Protein AF-A0A321L4D9-F1 (afdb_monomer_lite)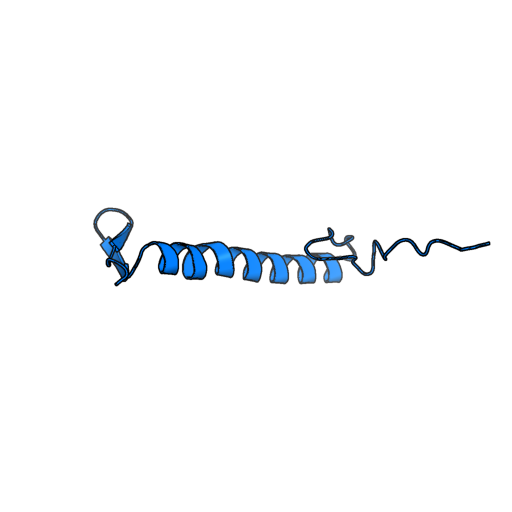

Structure (mmCIF, N/CA/C/O backbone):
data_AF-A0A321L4D9-F1
#
_entry.id   AF-A0A321L4D9-F1
#
loop_
_atom_site.group_PDB
_atom_site.id
_atom_site.type_symbol
_atom_site.label_atom_id
_atom_site.label_alt_id
_atom_site.label_comp_id
_atom_site.label_asym_id
_atom_site.label_entity_id
_atom_site.label_seq_id
_atom_site.pdbx_PDB_ins_code
_atom_site.Cartn_x
_atom_site.Cartn_y
_atom_site.Cartn_z
_atom_site.occupancy
_atom_site.B_iso_or_equiv
_atom_site.auth_seq_id
_atom_site.auth_comp_id
_atom_site.auth_asym_id
_atom_site.auth_atom_id
_atom_site.pdbx_PDB_model_num
ATOM 1 N N . MET A 1 1 ? -18.202 14.988 16.686 1.00 71.56 1 MET A N 1
ATOM 2 C CA . MET A 1 1 ? -17.097 14.168 17.233 1.00 71.56 1 MET A CA 1
ATOM 3 C C . MET A 1 1 ? -17.233 12.761 16.661 1.00 71.56 1 MET A C 1
ATOM 5 O O . MET A 1 1 ? -18.362 12.297 16.561 1.00 71.56 1 MET A O 1
ATOM 9 N N . LEU A 1 2 ? -16.149 12.121 16.212 1.00 86.44 2 LEU A N 1
ATOM 10 C CA . LEU A 1 2 ? -16.213 10.733 15.731 1.00 86.44 2 LEU A CA 1
ATOM 11 C C . LEU A 1 2 ? -16.321 9.772 16.923 1.00 86.44 2 LEU A C 1
ATOM 13 O O . LEU A 1 2 ? -15.643 9.972 17.925 1.00 86.44 2 LEU A O 1
ATOM 17 N N . ILE A 1 3 ? -17.163 8.743 16.804 1.00 91.06 3 ILE A N 1
ATOM 18 C CA . ILE A 1 3 ? -17.450 7.802 17.894 1.00 91.06 3 ILE A CA 1
ATOM 19 C C . ILE A 1 3 ? -16.404 6.675 17.882 1.00 91.06 3 ILE A C 1
ATOM 21 O O . ILE A 1 3 ? -16.203 6.066 16.822 1.00 91.06 3 ILE A O 1
ATOM 25 N N . PRO A 1 4 ? -15.732 6.390 19.014 1.00 90.25 4 PRO A N 1
ATOM 26 C CA . PRO A 1 4 ? -14.831 5.249 19.136 1.00 90.25 4 PRO A CA 1
ATOM 27 C C . PRO A 1 4 ? -15.554 3.925 18.878 1.00 90.25 4 PRO A C 1
ATOM 29 O O . PRO A 1 4 ? -16.703 3.732 19.271 1.00 90.25 4 PRO A O 1
ATOM 32 N N . TRP A 1 5 ? -14.874 3.008 18.197 1.00 94.12 5 TRP A N 1
ATOM 33 C CA . TRP A 1 5 ? -15.355 1.663 17.919 1.00 94.12 5 TRP A CA 1
ATOM 34 C C . TRP A 1 5 ? -14.253 0.658 18.248 1.00 94.12 5 TRP A C 1
ATOM 36 O O . TRP A 1 5 ? -13.093 0.863 17.887 1.00 94.12 5 TRP A O 1
ATOM 46 N N . CYS A 1 6 ? -14.615 -0.437 18.915 1.00 94.62 6 CYS A N 1
ATOM 47 C CA . CYS A 1 6 ? -13.667 -1.496 19.238 1.00 94.62 6 CYS A CA 1
ATOM 48 C C . CYS A 1 6 ? -13.457 -2.399 18.019 1.00 94.62 6 CYS A C 1
ATOM 50 O O . CYS A 1 6 ? -14.334 -3.195 17.672 1.00 94.62 6 CYS A O 1
ATOM 52 N N . TYR A 1 7 ? -12.282 -2.310 17.398 1.00 93.88 7 TYR A N 1
ATOM 53 C CA . TYR A 1 7 ? -11.821 -3.307 16.439 1.00 93.88 7 TYR A CA 1
ATOM 54 C C . TYR A 1 7 ? -11.340 -4.538 17.203 1.00 93.88 7 TYR A C 1
ATOM 56 O O . TYR A 1 7 ? -10.418 -4.438 18.015 1.00 93.88 7 TYR A O 1
ATOM 64 N N . LYS A 1 8 ? -11.971 -5.688 16.958 1.00 94.81 8 LYS A N 1
ATOM 65 C CA . LYS A 1 8 ? -11.695 -6.933 17.676 1.00 94.81 8 LYS A CA 1
ATOM 66 C C . LYS A 1 8 ? -11.302 -8.062 16.734 1.00 94.81 8 LYS A C 1
ATOM 68 O O . LYS A 1 8 ? -11.775 -8.120 15.600 1.00 94.81 8 LYS A O 1
ATOM 73 N N . TYR A 1 9 ? -10.501 -8.984 17.249 1.00 94.31 9 TYR A N 1
ATOM 74 C CA . TYR A 1 9 ? -10.271 -10.300 16.667 1.00 94.31 9 TYR A CA 1
ATOM 75 C C . TYR A 1 9 ? -10.747 -11.356 17.669 1.00 94.31 9 TYR A C 1
ATOM 77 O O . TYR A 1 9 ? -10.096 -11.610 18.682 1.00 94.31 9 TYR A O 1
ATOM 85 N N . GLY A 1 10 ? -11.941 -11.903 17.426 1.00 94.00 10 GLY A N 1
ATOM 86 C CA . GLY A 1 10 ? -12.667 -12.675 18.435 1.00 94.00 10 GLY A CA 1
ATOM 87 C C . GLY A 1 10 ? -12.958 -11.816 19.670 1.00 94.00 10 GLY A C 1
ATOM 88 O O . GLY A 1 10 ? -13.493 -10.713 19.551 1.00 94.00 10 GLY A O 1
ATOM 89 N N . GLU A 1 11 ? -12.556 -12.300 20.843 1.00 95.06 11 GLU A N 1
ATOM 90 C CA . GLU A 1 11 ? -12.717 -11.581 22.113 1.00 95.06 11 GLU A CA 1
ATOM 91 C C . GLU A 1 11 ? -11.650 -10.498 22.350 1.00 95.06 11 GLU A C 1
ATOM 93 O O . GLU A 1 11 ? -11.837 -9.603 23.176 1.00 95.06 11 GLU A O 1
ATOM 98 N N . GLN A 1 12 ? -10.532 -10.530 21.618 1.00 95.62 12 GLN A N 1
ATOM 99 C CA . GLN A 1 12 ? -9.428 -9.597 21.829 1.00 95.62 12 GLN A CA 1
ATOM 100 C C . GLN A 1 12 ? -9.703 -8.254 21.150 1.00 95.62 12 GLN A C 1
ATOM 102 O O . GLN A 1 12 ? -9.878 -8.184 19.933 1.00 95.62 12 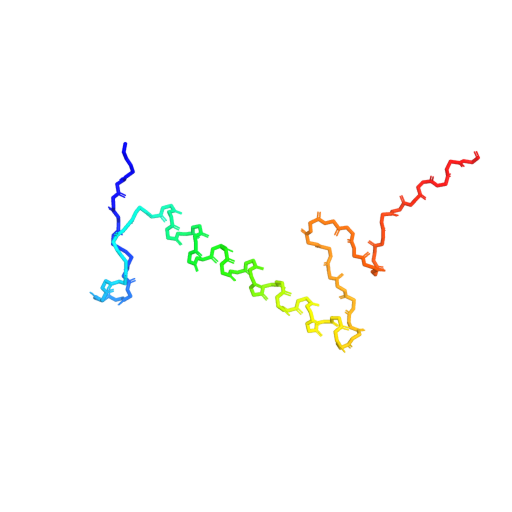GLN A O 1
ATOM 107 N N . VAL A 1 13 ? -9.667 -7.166 21.921 1.00 95.25 13 VAL A N 1
ATOM 108 C CA . VAL A 1 13 ? -9.668 -5.800 21.379 1.00 95.25 13 VAL A CA 1
ATOM 109 C C . VAL A 1 13 ? -8.270 -5.468 20.865 1.00 95.25 13 VAL A C 1
ATOM 111 O O . VAL A 1 13 ? -7.299 -5.534 21.614 1.00 95.25 13 VAL A O 1
ATOM 114 N N . ILE A 1 14 ? -8.174 -5.111 19.586 1.00 94.12 14 ILE A N 1
ATOM 115 C CA . ILE A 1 14 ? -6.926 -4.679 18.946 1.00 94.12 14 ILE A CA 1
ATOM 116 C C . ILE A 1 14 ? -6.810 -3.154 19.008 1.00 94.12 14 ILE A C 1
ATOM 118 O O . ILE A 1 14 ? -5.768 -2.636 19.398 1.00 94.12 14 ILE A O 1
ATOM 122 N N . PHE A 1 15 ? -7.882 -2.433 18.659 1.00 92.12 15 PHE A N 1
ATOM 123 C CA . PHE A 1 15 ? -7.925 -0.970 18.721 1.00 92.12 15 PHE A CA 1
ATOM 124 C C . PHE A 1 15 ? -9.262 -0.468 19.259 1.00 92.12 15 PHE A C 1
ATOM 126 O O . PHE A 1 15 ? -10.307 -1.052 18.974 1.00 92.12 15 PHE A O 1
ATOM 133 N N . GLU A 1 16 ? -9.235 0.675 19.939 1.00 94.06 16 GLU A N 1
ATOM 134 C CA . GLU A 1 16 ? -10.423 1.453 20.286 1.00 94.06 16 GLU A CA 1
ATOM 135 C C . GLU A 1 16 ? -10.282 2.866 19.717 1.00 94.06 16 GLU A C 1
ATOM 137 O O . GLU A 1 16 ? -9.582 3.726 20.245 1.00 94.06 16 GLU A O 1
ATOM 142 N N . MET A 1 17 ? -10.890 3.080 18.556 1.00 94.25 17 MET A N 1
ATOM 143 C CA . MET A 1 17 ? -10.756 4.313 17.782 1.00 94.25 17 MET A CA 1
ATOM 144 C C . MET A 1 17 ? -11.880 4.378 16.748 1.00 94.25 17 MET A C 1
ATOM 146 O O . MET A 1 17 ? -12.528 3.365 16.480 1.00 94.25 17 MET A O 1
ATOM 150 N N . PRO A 1 18 ? -12.169 5.542 16.146 1.00 96.50 18 PRO A N 1
ATOM 151 C CA . PRO A 1 18 ? -13.239 5.617 15.167 1.00 96.50 18 PRO A CA 1
ATOM 152 C C . PRO A 1 18 ? -13.040 4.631 14.017 1.00 96.50 18 PRO A C 1
ATOM 154 O O . PRO A 1 18 ? -11.972 4.582 13.401 1.00 96.50 18 PRO A O 1
ATOM 157 N N . ARG A 1 19 ? -14.098 3.884 13.686 1.00 94.50 19 ARG A N 1
ATOM 158 C CA . ARG A 1 19 ? -14.070 2.825 12.662 1.00 94.50 19 ARG A CA 1
ATOM 159 C C . ARG A 1 19 ? -13.500 3.299 11.323 1.00 94.50 19 ARG A C 1
ATOM 161 O O . ARG A 1 19 ? -12.752 2.569 10.681 1.00 94.50 19 ARG A O 1
ATOM 168 N N . LEU A 1 20 ? -13.817 4.534 10.924 1.00 95.19 20 LEU A N 1
ATOM 169 C CA . LEU A 1 20 ? -13.295 5.144 9.699 1.00 95.19 20 LEU A CA 1
ATOM 170 C C . LEU A 1 20 ? -11.762 5.199 9.686 1.00 95.19 20 LEU A C 1
ATOM 172 O O . LEU A 1 20 ? -11.150 4.938 8.652 1.00 95.19 20 LEU A O 1
ATOM 176 N N . VAL A 1 21 ? -11.146 5.522 10.825 1.00 95.06 21 VAL A N 1
ATOM 177 C CA . VAL A 1 21 ? -9.690 5.626 10.927 1.00 95.06 21 VAL A CA 1
ATOM 178 C C . VAL A 1 21 ? -9.065 4.240 10.793 1.00 95.06 21 VAL A C 1
ATOM 180 O O . VAL A 1 21 ? -8.159 4.098 9.984 1.00 95.06 21 VAL A O 1
ATOM 183 N N . VAL A 1 22 ? -9.602 3.214 11.471 1.00 94.81 22 VAL A N 1
ATOM 184 C CA . VAL A 1 22 ? -9.111 1.820 11.359 1.00 94.81 22 VAL A CA 1
ATOM 185 C C . VAL A 1 22 ? -9.158 1.336 9.911 1.00 94.81 22 VAL A C 1
ATOM 187 O O . VAL A 1 22 ? -8.171 0.840 9.374 1.00 94.81 22 VAL A O 1
ATOM 190 N N . VAL A 1 23 ? -10.295 1.520 9.233 1.00 95.12 23 VAL A N 1
ATOM 191 C CA . VAL A 1 23 ? -10.441 1.094 7.832 1.00 95.12 23 VAL A CA 1
ATOM 19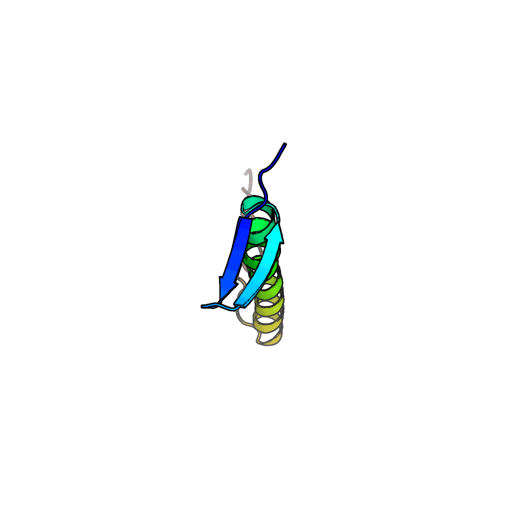2 C C . VAL A 1 23 ? -9.460 1.842 6.928 1.00 95.12 23 VAL A C 1
ATOM 194 O O . VAL A 1 23 ? -8.821 1.232 6.070 1.00 95.12 23 VAL A O 1
ATOM 197 N N . ARG A 1 24 ? -9.303 3.156 7.118 1.00 96.00 24 ARG A N 1
ATOM 198 C CA . ARG A 1 24 ? -8.382 3.956 6.307 1.00 96.00 24 ARG A CA 1
ATOM 199 C C . ARG A 1 24 ? -6.933 3.525 6.520 1.00 96.00 24 ARG A C 1
ATOM 201 O O . ARG A 1 24 ? -6.238 3.281 5.539 1.00 96.00 24 ARG A O 1
ATOM 208 N N . THR A 1 25 ? -6.469 3.464 7.763 1.00 94.00 25 THR A N 1
ATOM 209 C CA . THR A 1 25 ? -5.040 3.317 8.062 1.00 94.00 25 THR A CA 1
ATOM 210 C C . THR A 1 25 ? -4.596 1.863 8.100 1.00 94.00 25 THR A C 1
ATOM 212 O O . THR A 1 25 ? -3.556 1.537 7.535 1.00 94.00 25 THR A O 1
ATOM 215 N N . THR A 1 26 ? -5.376 0.979 8.718 1.00 92.94 26 THR A N 1
ATOM 216 C CA . THR A 1 26 ? -4.974 -0.414 8.937 1.00 92.94 26 THR A CA 1
ATOM 217 C C . THR A 1 26 ? -5.295 -1.307 7.742 1.00 92.94 26 THR A C 1
ATOM 219 O O . THR A 1 26 ? -4.559 -2.251 7.486 1.00 92.94 26 THR A O 1
ATOM 222 N N . ALA A 1 27 ? -6.364 -1.014 6.991 1.00 93.56 27 ALA A N 1
ATOM 223 C CA . ALA A 1 27 ? -6.737 -1.803 5.816 1.00 93.56 27 ALA A CA 1
ATOM 224 C C . ALA A 1 27 ? -6.301 -1.131 4.506 1.00 93.56 27 ALA A C 1
ATOM 226 O O . ALA A 1 27 ? -5.423 -1.639 3.811 1.00 93.56 27 ALA A O 1
ATOM 227 N N . LEU A 1 28 ? -6.881 0.023 4.162 1.00 97.38 28 LEU A N 1
ATOM 228 C CA . LEU A 1 28 ? -6.685 0.624 2.836 1.00 97.38 28 LEU A CA 1
ATOM 229 C C . LEU A 1 28 ? -5.244 1.087 2.606 1.00 97.38 28 LEU A C 1
ATOM 231 O O . LEU A 1 28 ? -4.646 0.730 1.593 1.00 97.38 28 LEU A O 1
ATOM 235 N N . ASN A 1 29 ? -4.664 1.844 3.541 1.00 97.56 29 ASN A N 1
ATOM 236 C CA . ASN A 1 29 ? -3.279 2.301 3.405 1.00 97.56 29 ASN A CA 1
ATOM 237 C C . ASN A 1 29 ? -2.301 1.119 3.372 1.00 97.56 29 ASN A C 1
ATOM 239 O O . ASN A 1 29 ? -1.346 1.143 2.600 1.00 97.56 29 ASN A O 1
ATOM 243 N N . HIS A 1 30 ? -2.560 0.075 4.164 1.00 96.25 30 HIS A N 1
ATOM 244 C CA . HIS A 1 30 ? -1.739 -1.132 4.187 1.00 96.25 30 HIS A CA 1
ATOM 245 C C . HIS A 1 30 ? -1.783 -1.879 2.844 1.00 96.25 30 HIS A C 1
ATOM 247 O O . HIS A 1 30 ? -0.737 -2.223 2.295 1.00 96.25 30 HIS A O 1
ATOM 253 N N . LEU A 1 31 ? -2.973 -2.037 2.250 1.00 97.75 31 LEU A N 1
ATOM 254 C CA . LEU A 1 31 ? -3.132 -2.615 0.910 1.00 97.75 31 LEU A CA 1
ATOM 255 C C . LEU A 1 31 ? -2.417 -1.787 -0.165 1.00 97.75 31 LEU A C 1
ATOM 257 O O . LEU A 1 31 ? -1.727 -2.347 -1.014 1.00 97.75 31 LEU A O 1
ATOM 261 N N . ILE A 1 32 ? -2.549 -0.458 -0.131 1.00 97.44 32 ILE A N 1
ATOM 262 C CA . ILE A 1 32 ? -1.881 0.436 -1.089 1.00 97.44 32 ILE A CA 1
ATOM 263 C C . ILE A 1 32 ? -0.355 0.331 -0.952 1.00 97.44 32 ILE A C 1
ATOM 265 O O . ILE A 1 32 ? 0.339 0.252 -1.968 1.00 97.44 32 ILE A O 1
ATOM 269 N N . HIS A 1 33 ? 0.157 0.279 0.281 1.00 97.69 33 HIS A N 1
ATOM 270 C CA . HIS A 1 33 ? 1.579 0.106 0.570 1.00 97.69 33 HIS A CA 1
ATOM 271 C C . HIS A 1 33 ? 2.122 -1.214 0.005 1.00 97.69 33 HIS A C 1
ATOM 273 O O . HIS A 1 33 ? 3.083 -1.201 -0.767 1.00 97.69 33 HIS A O 1
ATOM 279 N N . HIS A 1 34 ? 1.480 -2.344 0.314 1.00 97.88 34 HIS A N 1
ATOM 280 C CA . HIS A 1 34 ? 1.917 -3.651 -0.185 1.00 97.88 34 HIS A CA 1
ATOM 281 C C . HIS A 1 34 ? 1.739 -3.810 -1.697 1.00 97.88 34 HIS A C 1
ATOM 283 O O . HIS A 1 34 ? 2.584 -4.423 -2.347 1.00 97.88 34 HIS A O 1
ATOM 289 N N . ARG A 1 35 ? 0.714 -3.194 -2.298 1.00 96.94 35 ARG A N 1
ATOM 290 C CA . ARG A 1 35 ? 0.592 -3.131 -3.763 1.00 96.94 35 ARG A CA 1
ATOM 291 C C . ARG A 1 35 ? 1.789 -2.412 -4.397 1.00 96.94 35 ARG A C 1
ATOM 293 O O . ARG A 1 35 ? 2.268 -2.849 -5.438 1.00 96.94 35 ARG A O 1
ATOM 300 N N . GLY A 1 36 ? 2.286 -1.345 -3.767 1.00 95.38 36 GLY A N 1
ATOM 301 C CA . GLY A 1 36 ? 3.511 -0.663 -4.196 1.00 95.38 36 GLY A CA 1
ATOM 302 C C . GLY A 1 36 ? 4.764 -1.534 -4.051 1.00 95.38 36 GLY A C 1
ATOM 303 O O . GLY A 1 36 ? 5.619 -1.528 -4.927 1.00 95.38 36 GLY A O 1
ATOM 304 N N . GLN A 1 37 ? 4.867 -2.342 -2.992 1.00 97.62 37 GLN A N 1
ATOM 305 C CA . GLN A 1 37 ? 5.967 -3.310 -2.870 1.00 97.62 37 GLN A CA 1
ATOM 306 C C . GLN A 1 37 ? 5.918 -4.372 -3.979 1.00 97.62 37 GLN A C 1
ATOM 308 O O . GLN A 1 37 ? 6.944 -4.694 -4.576 1.00 97.62 37 GLN A O 1
ATOM 313 N N . LEU A 1 38 ? 4.724 -4.877 -4.305 1.00 97.25 38 LEU A N 1
ATOM 314 C CA . LEU A 1 38 ? 4.549 -5.855 -5.376 1.00 97.25 38 LEU A CA 1
ATOM 315 C C . LEU A 1 38 ? 4.932 -5.283 -6.748 1.00 97.25 38 LEU A C 1
ATOM 317 O O . LEU A 1 38 ? 5.550 -5.989 -7.542 1.00 97.25 38 LEU A O 1
ATOM 321 N N . SER A 1 39 ? 4.627 -4.010 -7.028 1.00 95.62 39 SER A N 1
ATOM 322 C CA . SER A 1 39 ? 5.014 -3.394 -8.305 1.00 95.62 39 SER A CA 1
ATOM 323 C C . SER A 1 39 ? 6.536 -3.310 -8.479 1.00 95.62 39 SER A C 1
ATOM 325 O O . SER A 1 39 ? 7.029 -3.493 -9.593 1.00 95.62 39 SER A O 1
ATOM 327 N N . VAL A 1 40 ? 7.296 -3.129 -7.391 1.00 96.00 40 VAL A N 1
ATOM 328 C CA . VAL A 1 40 ? 8.766 -3.222 -7.415 1.00 96.00 40 VAL A CA 1
ATOM 329 C C . VAL A 1 40 ? 9.219 -4.634 -7.782 1.00 96.00 40 VAL A C 1
ATOM 331 O O . VAL A 1 40 ? 10.101 -4.786 -8.624 1.00 96.00 40 VAL A O 1
ATOM 334 N N . TYR A 1 41 ? 8.602 -5.675 -7.218 1.00 97.81 41 TYR A N 1
ATOM 335 C CA . TYR A 1 41 ? 8.937 -7.055 -7.582 1.00 97.81 41 TYR A CA 1
ATOM 336 C C . TYR A 1 41 ? 8.638 -7.372 -9.045 1.00 97.81 41 TYR A C 1
ATOM 338 O O . TYR A 1 41 ? 9.484 -7.972 -9.704 1.00 97.81 41 TYR A O 1
ATOM 346 N N . LEU A 1 42 ? 7.501 -6.921 -9.584 1.00 97.19 42 LEU A N 1
ATOM 347 C CA . LEU A 1 42 ? 7.207 -7.080 -11.012 1.00 97.19 42 LEU A CA 1
ATOM 348 C C . LEU A 1 42 ? 8.284 -6.414 -11.876 1.00 97.19 42 LEU A C 1
ATOM 350 O O . LEU A 1 42 ? 8.797 -7.042 -12.801 1.00 97.19 42 LEU A O 1
ATOM 354 N N . ARG A 1 43 ? 8.710 -5.195 -11.509 1.00 95.38 43 ARG A N 1
ATOM 355 C CA . ARG A 1 43 ? 9.786 -4.486 -12.215 1.00 95.38 43 ARG A CA 1
ATOM 356 C C . ARG A 1 43 ? 11.103 -5.262 -12.181 1.00 95.38 43 ARG A C 1
ATOM 358 O O . ARG A 1 43 ? 11.762 -5.363 -13.209 1.00 95.38 43 ARG A O 1
ATOM 365 N N . LEU A 1 44 ? 11.484 -5.809 -11.026 1.00 97.12 44 LEU A N 1
ATOM 366 C CA . LEU A 1 44 ? 12.721 -6.587 -10.871 1.00 97.12 44 LEU A CA 1
ATOM 367 C C . LEU A 1 44 ? 12.696 -7.908 -11.652 1.00 97.12 44 LEU A C 1
ATOM 369 O O . LEU A 1 44 ? 13.742 -8.385 -12.082 1.00 97.12 44 LEU A O 1
ATOM 373 N N . LEU A 1 45 ? 11.510 -8.482 -11.852 1.00 97.75 45 LEU A N 1
ATOM 374 C CA . LEU A 1 45 ? 11.307 -9.705 -12.628 1.00 97.75 45 LEU A CA 1
ATOM 375 C C . LEU A 1 45 ? 11.077 -9.443 -14.127 1.00 97.75 45 LEU A C 1
ATOM 377 O O . LEU A 1 45 ? 10.803 -10.387 -14.863 1.00 97.75 45 LEU A O 1
ATOM 381 N N . ASN A 1 46 ? 11.197 -8.191 -14.589 1.00 96.00 46 ASN A N 1
ATOM 382 C CA . ASN A 1 46 ? 10.893 -7.769 -15.963 1.00 96.00 46 ASN A CA 1
ATOM 383 C C . ASN A 1 46 ? 9.467 -8.140 -16.419 1.00 96.00 46 ASN A C 1
ATOM 385 O O . ASN A 1 46 ? 9.235 -8.431 -17.592 1.00 96.00 46 ASN A O 1
ATOM 389 N N . ILE A 1 47 ? 8.508 -8.135 -15.492 1.00 96.50 47 ILE A N 1
ATOM 390 C CA . ILE A 1 47 ? 7.084 -8.319 -15.784 1.00 96.50 47 ILE A CA 1
ATOM 391 C C . ILE A 1 47 ? 6.448 -6.927 -15.938 1.00 96.50 47 ILE A C 1
ATOM 393 O O . ILE A 1 47 ? 6.667 -6.086 -15.060 1.00 96.50 47 ILE A O 1
ATOM 397 N N . PRO A 1 48 ? 5.653 -6.668 -16.998 1.00 94.50 48 PRO A N 1
ATOM 398 C CA . PRO A 1 48 ? 4.986 -5.381 -17.191 1.00 94.50 48 PRO A CA 1
ATOM 399 C C . PRO A 1 48 ? 4.143 -4.964 -15.983 1.00 94.50 48 PRO A C 1
ATOM 401 O O . PRO A 1 48 ? 3.414 -5.781 -15.407 1.00 94.50 48 PRO A O 1
ATOM 404 N N . LEU A 1 49 ? 4.231 -3.692 -15.589 1.00 94.94 49 LEU A N 1
ATOM 405 C CA . LEU A 1 49 ? 3.442 -3.175 -14.474 1.00 94.94 49 LEU A CA 1
ATOM 406 C C . LEU A 1 49 ? 2.027 -2.810 -14.942 1.00 94.94 49 LEU A C 1
ATOM 408 O O . LEU A 1 49 ? 1.891 -2.072 -15.919 1.00 94.94 49 LEU A O 1
ATOM 412 N N . PRO A 1 50 ? 0.977 -3.206 -14.200 1.00 92.31 50 PRO A N 1
ATOM 413 C CA . PRO A 1 50 ? -0.359 -2.684 -14.442 1.00 92.31 50 PRO A CA 1
ATOM 414 C C . PRO A 1 50 ? -0.425 -1.188 -14.101 1.00 92.31 50 PRO A C 1
ATOM 416 O O . PRO A 1 50 ? 0.185 -0.733 -13.128 1.00 92.31 50 PRO A O 1
ATOM 419 N N . SER A 1 51 ? -1.215 -0.431 -14.862 1.00 91.88 51 SER A N 1
ATOM 420 C CA . SER A 1 51 ? -1.550 0.959 -14.536 1.00 91.88 51 SER A CA 1
ATOM 421 C C . SER A 1 51 ? -2.359 1.033 -13.233 1.00 91.88 51 SER A C 1
ATOM 423 O O . SER A 1 51 ? -3.336 0.308 -13.046 1.00 91.88 51 SER A O 1
ATOM 425 N N . VAL A 1 52 ? -1.937 1.897 -12.302 1.00 91.00 52 VAL A N 1
ATOM 426 C CA . VAL A 1 52 ? -2.560 2.021 -10.967 1.00 91.00 52 VAL A CA 1
ATOM 427 C C . VAL A 1 52 ? -3.160 3.405 -10.728 1.00 91.00 52 VAL A C 1
ATOM 429 O O . VAL A 1 52 ? -4.296 3.513 -10.275 1.00 91.00 52 VAL A O 1
ATOM 432 N N . TYR A 1 53 ? -2.401 4.463 -11.006 1.00 89.75 53 TYR A N 1
ATOM 433 C CA . TYR A 1 53 ? -2.844 5.861 -10.878 1.00 89.75 53 TYR A CA 1
ATOM 434 C C . T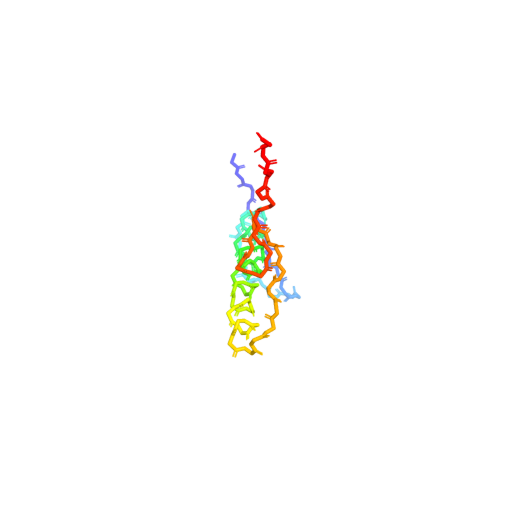YR A 1 53 ? -2.533 6.689 -12.132 1.00 89.75 53 TYR A C 1
ATOM 436 O O . TYR A 1 53 ? -2.738 7.899 -12.146 1.00 89.75 53 TYR A O 1
ATOM 444 N N . GLY A 1 54 ? -2.005 6.047 -13.168 1.00 89.19 54 GLY A N 1
ATOM 445 C CA . GLY A 1 54 ? -1.432 6.685 -14.338 1.00 89.19 54 GLY A CA 1
ATOM 446 C C . GLY A 1 54 ? -0.577 5.686 -15.116 1.00 89.19 54 GLY A C 1
ATOM 447 O O . GLY A 1 54 ? -0.402 4.551 -14.656 1.00 89.19 54 GLY A O 1
ATOM 448 N N . PRO A 1 55 ? -0.057 6.102 -16.277 1.00 90.44 55 PRO A N 1
ATOM 449 C CA . PRO A 1 55 ? 0.752 5.256 -17.138 1.00 90.44 55 PRO A CA 1
ATOM 450 C C . PRO A 1 55 ? 1.977 4.725 -16.405 1.00 90.44 55 PRO A C 1
ATOM 452 O O . PRO A 1 55 ? 2.503 5.339 -15.469 1.00 90.44 55 PRO A O 1
ATOM 455 N N . THR A 1 56 ? 2.452 3.583 -16.873 1.00 91.69 56 THR A N 1
ATOM 456 C CA . THR A 1 56 ? 3.709 2.988 -16.426 1.00 91.69 56 THR A CA 1
ATOM 457 C C . THR A 1 56 ? 4.778 3.227 -17.493 1.00 91.69 56 THR A C 1
ATOM 459 O O . THR A 1 56 ? 4.508 3.809 -18.541 1.00 91.69 56 THR A O 1
ATOM 462 N N . ALA A 1 57 ? 6.014 2.782 -17.251 1.00 88.75 57 ALA A N 1
ATOM 463 C CA . ALA A 1 57 ? 7.011 2.778 -18.327 1.00 88.75 57 ALA A CA 1
ATOM 464 C C . ALA A 1 57 ? 6.655 1.782 -19.449 1.00 88.75 57 ALA A C 1
ATOM 466 O O . ALA A 1 57 ? 7.198 1.892 -20.542 1.00 88.75 57 ALA A O 1
ATOM 467 N N . ASP A 1 58 ? 5.782 0.813 -19.156 1.00 91.25 58 ASP A N 1
ATOM 468 C CA . ASP A 1 58 ? 5.360 -0.244 -20.077 1.00 91.25 58 ASP A CA 1
ATOM 469 C C . ASP A 1 58 ? 4.168 0.213 -20.939 1.00 91.25 58 ASP A C 1
ATOM 471 O O . ASP A 1 58 ? 4.036 -0.196 -22.088 1.00 91.25 58 ASP A O 1
ATOM 475 N N . GLU A 1 59 ? 3.337 1.115 -20.405 1.00 88.62 59 GLU A N 1
ATOM 476 C CA . GLU A 1 59 ? 2.175 1.704 -21.078 1.00 88.62 59 GLU A CA 1
ATOM 477 C C . GLU A 1 59 ? 2.171 3.234 -20.886 1.00 88.62 59 GLU A C 1
ATOM 479 O O . GLU A 1 59 ? 1.491 3.738 -19.985 1.00 88.62 59 GLU A O 1
ATOM 484 N N . PRO A 1 60 ? 2.953 3.995 -21.680 1.00 84.88 60 PRO A N 1
ATOM 485 C CA . PRO A 1 60 ? 2.966 5.455 -21.617 1.00 84.88 60 PRO A CA 1
ATOM 486 C C . PRO A 1 60 ? 1.635 6.044 -22.105 1.00 84.88 60 PRO A C 1
ATOM 488 O O . PRO A 1 60 ? 0.893 5.402 -22.848 1.00 84.88 60 PRO A O 1
ATOM 491 N N . PHE A 1 61 ? 1.338 7.296 -21.734 1.00 85.38 61 PHE A N 1
ATOM 492 C CA . PHE A 1 61 ? 0.213 8.014 -22.343 1.00 85.38 61 PHE A CA 1
ATOM 493 C C . PHE A 1 61 ? 0.358 7.992 -23.869 1.00 85.38 61 PHE A C 1
ATOM 495 O O . PHE A 1 61 ? 1.423 8.319 -24.397 1.00 85.38 61 PHE A O 1
ATOM 502 N N . SER A 1 62 ? -0.713 7.625 -24.571 1.00 76.31 62 SER A N 1
ATOM 503 C CA . SER A 1 62 ? -0.784 7.737 -26.023 1.00 76.31 62 SER A CA 1
ATOM 504 C C . SER A 1 62 ? -0.552 9.196 -26.415 1.00 76.31 62 SER A C 1
ATOM 506 O O . SER A 1 62 ? -1.367 10.063 -26.107 1.00 76.31 62 SER A O 1
ATOM 508 N N . GLN A 1 63 ? 0.581 9.470 -27.060 1.00 63.12 63 GLN A N 1
ATOM 509 C CA . GLN A 1 63 ? 0.832 10.751 -27.709 1.00 63.12 63 GLN A CA 1
ATOM 510 C C . GLN A 1 63 ? -0.106 10.798 -28.918 1.00 63.12 63 GLN A C 1
ATOM 512 O O . GLN A 1 63 ? 0.107 10.067 -29.884 1.00 63.12 63 GLN A O 1
ATOM 517 N N . GLU A 1 64 ? -1.172 11.598 -28.860 1.00 60.78 64 GLU A N 1
ATOM 518 C CA . GLU A 1 64 ? -1.904 11.964 -30.070 1.00 60.78 64 GLU A CA 1
ATOM 519 C C . GLU A 1 64 ? -0.914 12.702 -30.969 1.00 60.78 64 GLU A C 1
ATOM 521 O O . GLU A 1 64 ? -0.572 13.860 -30.729 1.00 60.78 64 GLU A O 1
ATOM 526 N N . THR A 1 65 ? -0.397 12.015 -31.986 1.00 58.41 65 THR A N 1
ATOM 527 C CA . THR A 1 65 ? 0.334 12.664 -33.067 1.00 58.41 65 THR A CA 1
ATOM 528 C C . THR A 1 65 ? -0.673 13.550 -33.794 1.00 58.41 65 THR A C 1
ATOM 530 O O . THR A 1 65 ? -1.388 13.086 -34.681 1.00 58.41 65 THR A O 1
ATOM 533 N N . SER A 1 66 ? -0.789 14.805 -33.360 1.00 5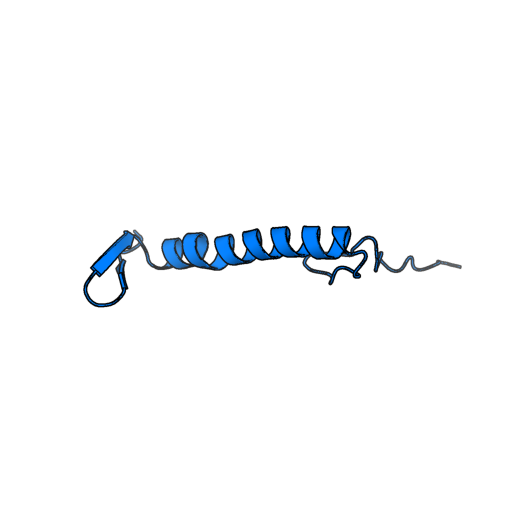5.88 66 SER A N 1
ATOM 534 C CA . SER A 1 66 ? -1.405 15.856 -34.163 1.00 55.88 66 SER A CA 1
ATOM 535 C C . SER A 1 66 ? -0.589 15.949 -35.449 1.00 55.88 66 SER A C 1
ATOM 537 O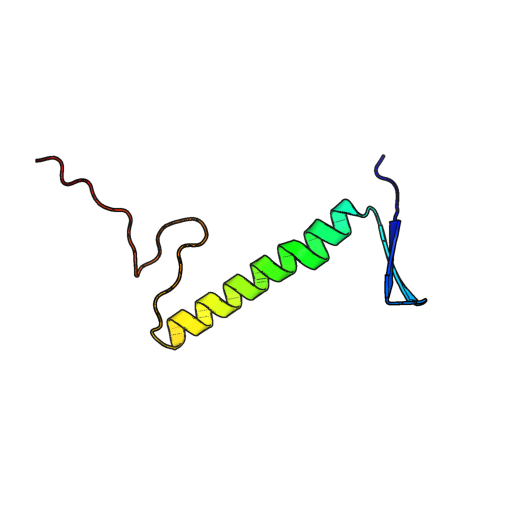 O . SER A 1 66 ? 0.636 16.067 -35.382 1.00 55.88 66 SER A O 1
ATOM 539 N N . GLY A 1 67 ? -1.269 15.743 -36.577 1.00 47.78 67 GLY A N 1
ATOM 540 C CA . GLY A 1 67 ? -0.675 15.674 -37.914 1.00 47.78 67 GLY A CA 1
ATOM 541 C C . GLY A 1 67 ? -0.009 16.957 -38.382 1.00 47.78 67 GLY A C 1
ATOM 542 O O . GLY A 1 67 ? -0.256 18.025 -37.779 1.00 47.78 67 GLY A O 1
#

Radius of gyration: 19.46 Å; chains: 1; bounding box: 30×28×60 Å

Sequence (67 aa):
MLIPWCYKYGEQVIFEMPRLVVVRTTALNHLIHHRGQLSVYLRLLNIPLPSVYGPTADEPFSQETSG

Foldseek 3Di:
DAAWDFDDDVVRGPDTGRPVCCCVVVPVVVVVVVLVVVQVVCVVVVHDGDDDPAADPNGHPPDPPPD

pLDDT: mean 90.73, std 10.65, range [47.78, 97.88]

Secondary structure (DSSP, 8-state):
-PPEEEEEETTEEEEEEEHHHHIIIIIIHHHHHHHHHHHHHHHHTTPPPPPSSS--SSS--------